Protein AF-A0A1Y7VKC0-F1 (afdb_monomer)

Organism: Mus musculus (NCBI:txid10090)

Foldseek 3Di:
DVVLVVQLVVLVVVLVVLVVVLVVCVVDPDPVCVVVNVVSVVVNVVSVVSNVVSVVVCVVDDDDPVLVVCVVVVHDSVVVVVD

Sequence (83 aa):
MAEKFDHLEEHLEKFVENIRQLGIIVSDFQPSSQAGLSQKLNFIVTGLQDIDKCRQQLHDITVPLEVFEYIDQGRNPQLYTKE

Structure (mmCIF, N/CA/C/O backbone):
data_AF-A0A1Y7VKC0-F1
#
_entry.id   AF-A0A1Y7VKC0-F1
#
loop_
_atom_site.group_PDB
_atom_site.id
_atom_site.type_symbol
_atom_site.label_atom_id
_atom_site.label_alt_id
_atom_site.label_comp_id
_atom_site.label_asym_id
_atom_site.label_entity_id
_atom_site.label_seq_id
_atom_site.pdbx_PDB_ins_code
_atom_site.Cartn_x
_atom_site.Cartn_y
_atom_site.Cartn_z
_atom_site.occupancy
_atom_site.B_iso_or_equiv
_atom_site.auth_seq_id
_atom_site.auth_comp_id
_atom_site.auth_asym_id
_atom_site.auth_atom_id
_atom_site.pdbx_PDB_model_num
ATOM 1 N N . MET A 1 1 ? -4.089 9.999 19.185 1.00 57.12 1 MET A N 1
ATOM 2 C CA . MET A 1 1 ? -5.083 9.024 18.678 1.00 57.12 1 MET A CA 1
ATOM 3 C C . MET A 1 1 ? -5.255 9.153 17.169 1.00 57.12 1 MET A C 1
ATOM 5 O O . MET A 1 1 ? -5.206 8.118 16.534 1.00 57.12 1 MET A O 1
ATOM 9 N N . ALA A 1 2 ? -5.369 10.368 16.609 1.00 70.44 2 ALA A N 1
ATOM 10 C CA . ALA A 1 2 ? -5.380 10.602 15.155 1.00 70.44 2 ALA A CA 1
ATOM 11 C C . ALA A 1 2 ? -4.033 10.288 14.470 1.00 70.44 2 ALA A C 1
ATOM 13 O O . ALA A 1 2 ? -4.014 9.549 13.503 1.00 70.44 2 ALA A O 1
ATOM 14 N N . GLU A 1 3 ? -2.909 10.691 15.074 1.00 81.31 3 GLU A N 1
ATOM 15 C CA . GLU A 1 3 ? -1.564 10.582 14.471 1.00 81.31 3 GLU A CA 1
ATOM 16 C C . GLU A 1 3 ? -1.174 9.176 13.960 1.00 81.31 3 GLU A C 1
ATOM 18 O O . GLU A 1 3 ? -0.521 9.044 12.930 1.00 81.31 3 GLU A O 1
ATOM 23 N N . LYS A 1 4 ? -1.617 8.101 14.636 1.00 84.38 4 LYS A N 1
ATOM 24 C CA . LYS A 1 4 ? -1.371 6.717 14.184 1.00 84.38 4 LYS A CA 1
ATOM 25 C C . LYS A 1 4 ? -2.189 6.329 12.946 1.00 84.38 4 LYS A C 1
ATOM 27 O O . LYS A 1 4 ? -1.733 5.518 12.146 1.00 84.38 4 LYS A O 1
ATOM 32 N N . PHE A 1 5 ? -3.391 6.889 12.801 1.00 88.50 5 PHE A N 1
ATOM 33 C CA . PHE A 1 5 ? -4.220 6.710 11.611 1.00 88.50 5 PHE A CA 1
ATOM 34 C C . PHE A 1 5 ? -3.713 7.583 10.470 1.00 88.50 5 PHE A C 1
ATOM 36 O O . PHE A 1 5 ? -3.596 7.068 9.366 1.00 88.50 5 PHE A O 1
ATOM 43 N N . ASP A 1 6 ? -3.306 8.823 10.760 1.00 91.25 6 ASP A N 1
ATOM 44 C CA . ASP A 1 6 ? -2.709 9.731 9.773 1.00 91.25 6 ASP A CA 1
ATOM 45 C C . ASP A 1 6 ? -1.471 9.085 9.122 1.00 91.25 6 ASP A C 1
ATOM 47 O O . ASP A 1 6 ? -1.299 9.121 7.906 1.00 91.25 6 ASP A O 1
ATOM 51 N N . HIS A 1 7 ? -0.630 8.413 9.920 1.00 90.56 7 HIS A N 1
ATOM 52 C CA . HIS A 1 7 ? 0.545 7.716 9.398 1.00 90.56 7 HIS A CA 1
ATOM 53 C C . HIS A 1 7 ? 0.188 6.512 8.516 1.00 90.56 7 HIS A C 1
ATOM 55 O O . HIS A 1 7 ? 0.797 6.312 7.464 1.00 90.56 7 HIS A O 1
ATOM 61 N N . LEU A 1 8 ? -0.796 5.704 8.928 1.00 92.38 8 LEU A N 1
ATOM 62 C CA . LEU A 1 8 ? -1.270 4.588 8.109 1.00 92.38 8 LEU A CA 1
ATOM 63 C C . LEU A 1 8 ? -1.878 5.094 6.792 1.00 92.38 8 LEU A C 1
ATOM 65 O O . LEU A 1 8 ? -1.593 4.527 5.738 1.00 92.38 8 LEU A O 1
ATOM 69 N N . GLU A 1 9 ? -2.694 6.144 6.851 1.00 93.94 9 GLU A N 1
ATOM 70 C CA . GLU A 1 9 ? -3.328 6.770 5.691 1.00 93.94 9 GLU A CA 1
ATOM 71 C C . GLU A 1 9 ? -2.278 7.273 4.697 1.00 93.94 9 GLU A C 1
ATOM 73 O O . GLU A 1 9 ? -2.317 6.892 3.529 1.00 93.94 9 GLU A O 1
ATOM 78 N N . GLU A 1 10 ? -1.260 7.998 5.167 1.00 94.94 10 GLU A N 1
ATOM 79 C CA . GLU A 1 10 ? -0.164 8.483 4.321 1.00 94.94 10 GLU A CA 1
ATOM 80 C C . GLU A 1 10 ? 0.569 7.336 3.595 1.00 94.94 10 GLU A C 1
ATOM 82 O O . GLU A 1 10 ? 0.888 7.437 2.403 1.00 94.94 10 GLU A O 1
ATOM 87 N N . HIS A 1 11 ? 0.840 6.222 4.286 1.00 94.81 11 HIS A N 1
ATOM 88 C CA . HIS A 1 11 ? 1.472 5.050 3.665 1.00 94.81 11 HIS A CA 1
ATOM 89 C C . HIS A 1 11 ? 0.554 4.355 2.659 1.00 94.81 11 HIS A C 1
ATOM 91 O O . HIS A 1 11 ? 1.028 3.947 1.596 1.00 94.81 11 HIS A O 1
ATOM 97 N N . LEU A 1 12 ? -0.745 4.249 2.954 1.00 96.31 12 LEU A N 1
ATOM 98 C CA . LEU A 1 12 ? -1.736 3.687 2.035 1.00 96.31 12 LEU A CA 1
ATOM 99 C C . LEU A 1 12 ? -1.871 4.538 0.768 1.00 96.31 12 LEU A C 1
ATOM 101 O O . LEU A 1 12 ? -1.826 3.988 -0.333 1.00 96.31 12 LEU A O 1
ATOM 105 N N . GLU A 1 13 ? -1.961 5.861 0.892 1.00 96.56 13 GLU A N 1
ATOM 106 C CA . GLU A 1 13 ? -2.033 6.776 -0.253 1.00 96.56 13 GLU A CA 1
ATOM 107 C C . GLU A 1 13 ? -0.789 6.667 -1.141 1.00 96.56 13 GLU A C 1
ATOM 109 O O . GLU A 1 13 ? -0.893 6.484 -2.360 1.00 96.56 13 GLU A O 1
ATOM 114 N N . LYS A 1 14 ? 0.405 6.694 -0.533 1.00 95.81 14 LYS A N 1
ATOM 115 C CA . LYS A 1 14 ? 1.671 6.492 -1.257 1.00 95.81 14 LYS A CA 1
ATOM 116 C C . LYS A 1 14 ? 1.723 5.131 -1.941 1.00 95.81 14 LYS A C 1
ATOM 118 O O . LYS A 1 14 ? 2.256 5.015 -3.048 1.00 95.81 14 LYS A O 1
ATOM 123 N N . PHE A 1 15 ? 1.210 4.089 -1.294 1.00 97.38 15 PHE A N 1
ATOM 124 C CA . PHE A 1 15 ? 1.183 2.743 -1.850 1.00 97.38 15 PHE A CA 1
ATOM 125 C C . PHE A 1 15 ? 0.254 2.647 -3.066 1.00 97.38 15 PHE A C 1
ATOM 127 O O . PHE A 1 15 ? 0.678 2.165 -4.120 1.00 97.38 15 PHE A O 1
ATOM 134 N N . VAL A 1 16 ? -0.967 3.178 -2.960 1.00 97.06 16 VAL A N 1
ATOM 135 C CA . VAL A 1 16 ? -1.932 3.252 -4.069 1.00 97.06 16 VAL A CA 1
ATOM 136 C C . VAL A 1 16 ? -1.343 4.025 -5.250 1.00 97.06 16 VAL A C 1
ATOM 138 O O . VAL A 1 16 ? -1.411 3.560 -6.390 1.00 97.06 16 VAL A O 1
ATOM 141 N N . GLU A 1 17 ? -0.686 5.156 -4.992 1.00 96.56 17 GLU A N 1
ATOM 142 C CA . GLU A 1 17 ? -0.039 5.946 -6.041 1.00 96.56 17 GLU A CA 1
ATOM 143 C C . GLU A 1 17 ? 1.122 5.190 -6.711 1.00 96.56 17 GLU A C 1
ATOM 145 O O . GLU A 1 17 ? 1.260 5.213 -7.937 1.00 96.56 17 GLU A O 1
ATOM 150 N N . ASN A 1 18 ? 1.932 4.451 -5.944 1.00 95.62 18 ASN A N 1
ATOM 151 C CA . ASN A 1 18 ? 2.986 3.602 -6.507 1.00 95.62 18 ASN A CA 1
ATOM 152 C C . ASN A 1 18 ? 2.421 2.487 -7.400 1.00 95.62 18 ASN A C 1
ATOM 154 O O . ASN A 1 18 ? 2.992 2.223 -8.462 1.00 95.62 18 ASN A O 1
ATOM 158 N N . ILE A 1 19 ? 1.296 1.871 -7.018 1.00 96.81 19 ILE A N 1
ATOM 159 C CA . ILE A 1 19 ? 0.598 0.883 -7.856 1.00 96.81 19 ILE A CA 1
ATOM 160 C C . ILE A 1 19 ? 0.074 1.531 -9.140 1.00 96.81 19 ILE A C 1
ATOM 162 O O . ILE A 1 19 ? 0.258 0.976 -10.225 1.00 96.81 19 ILE A O 1
ATOM 166 N N . ARG A 1 20 ? -0.531 2.720 -9.053 1.00 97.06 20 ARG A N 1
ATOM 167 C CA . ARG A 1 20 ? -1.012 3.457 -10.231 1.00 97.06 20 ARG A CA 1
ATOM 168 C C . ARG A 1 20 ? 0.129 3.752 -11.208 1.00 97.06 20 ARG A C 1
ATOM 170 O O . ARG A 1 20 ? -0.004 3.509 -12.407 1.00 97.06 20 ARG A O 1
ATOM 177 N N . GLN A 1 21 ? 1.264 4.236 -10.700 1.00 94.56 21 GLN A N 1
ATOM 178 C CA . GLN A 1 21 ? 2.459 4.507 -11.505 1.00 94.56 21 GLN A CA 1
ATOM 179 C C . GLN A 1 21 ? 3.035 3.233 -12.130 1.00 94.56 21 GLN A C 1
ATOM 181 O O . GLN A 1 21 ? 3.405 3.251 -13.304 1.00 94.56 21 GLN A O 1
ATOM 186 N N . LEU A 1 22 ? 3.067 2.120 -11.388 1.00 96.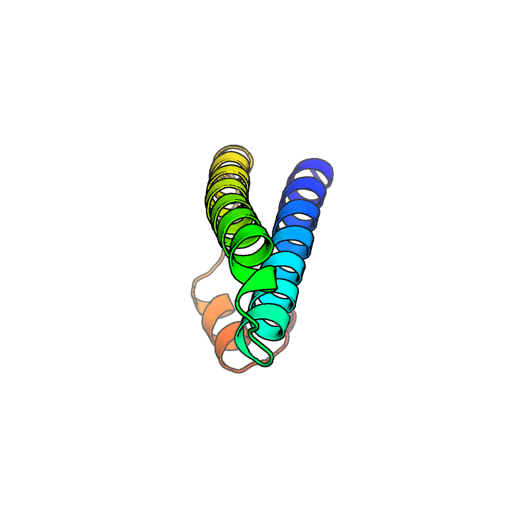00 22 LEU A N 1
ATOM 187 C CA . LEU A 1 22 ? 3.431 0.816 -11.943 1.00 96.00 22 LEU A CA 1
ATOM 188 C C . LEU A 1 22 ? 2.503 0.439 -13.108 1.00 96.00 22 LEU A C 1
ATOM 190 O O . LEU A 1 22 ? 2.990 0.040 -14.163 1.00 96.00 22 LEU A O 1
ATOM 19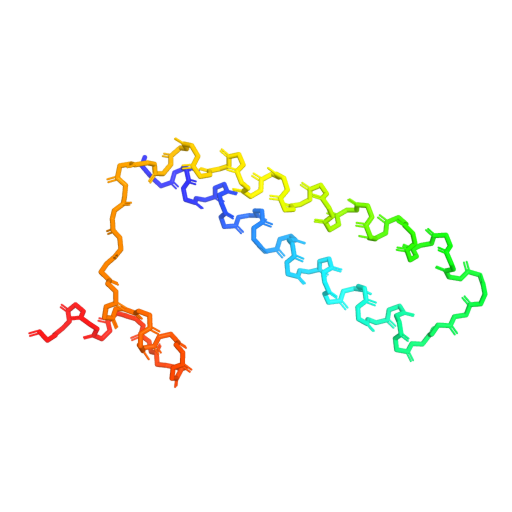4 N N . GLY A 1 23 ? 1.190 0.612 -12.940 1.00 96.19 23 GLY A N 1
ATOM 195 C CA . GLY A 1 23 ? 0.203 0.353 -13.988 1.00 96.19 23 GLY A CA 1
ATOM 196 C C . GLY A 1 23 ? 0.475 1.147 -15.267 1.00 96.19 23 GLY A C 1
ATOM 197 O O . GLY A 1 23 ? 0.396 0.585 -16.356 1.00 96.19 23 GLY A O 1
ATOM 198 N N . ILE A 1 24 ? 0.877 2.417 -15.151 1.00 95.50 24 ILE A N 1
ATOM 199 C CA . ILE A 1 24 ? 1.268 3.246 -16.305 1.00 95.50 24 ILE A CA 1
ATOM 200 C C . ILE A 1 24 ? 2.515 2.681 -16.994 1.00 95.50 24 ILE A C 1
ATOM 202 O O . ILE A 1 24 ? 2.503 2.503 -18.209 1.00 95.50 24 ILE A O 1
ATOM 206 N N . ILE A 1 25 ? 3.565 2.360 -16.227 1.00 95.19 25 ILE A N 1
AT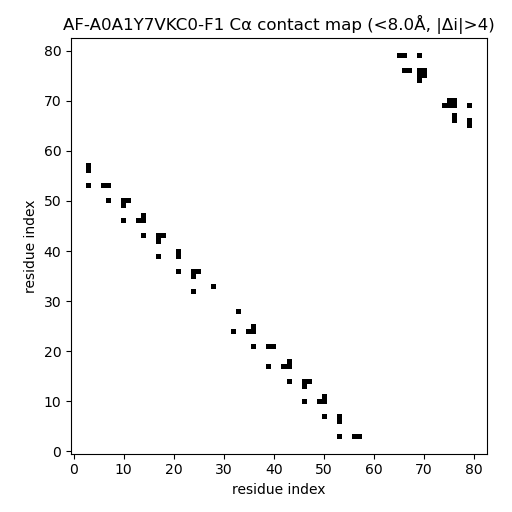OM 207 C CA . ILE A 1 25 ? 4.828 1.824 -16.768 1.00 95.19 25 ILE A CA 1
ATOM 208 C C . ILE A 1 25 ? 4.594 0.506 -17.513 1.00 95.19 25 ILE A C 1
ATOM 210 O O . ILE A 1 25 ? 5.202 0.273 -18.553 1.00 95.19 25 ILE A O 1
ATOM 214 N N . VAL A 1 26 ? 3.734 -0.362 -16.977 1.00 96.38 26 VAL A N 1
ATOM 215 C CA . VAL A 1 26 ? 3.419 -1.657 -17.596 1.00 96.38 26 VAL A CA 1
ATOM 216 C C . VAL A 1 26 ? 2.511 -1.489 -18.818 1.00 96.38 26 VAL A C 1
ATOM 218 O O . VAL A 1 26 ? 2.646 -2.250 -19.772 1.00 96.38 26 VAL A O 1
ATOM 221 N N . SER A 1 27 ? 1.621 -0.492 -18.819 1.00 97.06 27 SER A N 1
ATOM 222 C CA . SER A 1 27 ? 0.717 -0.225 -19.948 1.00 97.06 27 SER A CA 1
ATOM 223 C C . SER A 1 27 ? 1.446 0.297 -21.190 1.00 97.06 27 SER A C 1
ATOM 225 O O . SER A 1 27 ? 1.039 -0.030 -22.300 1.00 97.06 27 SER A O 1
ATOM 227 N N . ASP A 1 28 ? 2.517 1.077 -21.013 1.00 95.06 28 ASP A N 1
ATOM 228 C CA . ASP A 1 28 ? 3.365 1.597 -22.099 1.00 95.06 28 ASP A CA 1
ATOM 229 C C . ASP A 1 28 ? 4.838 1.224 -21.865 1.00 95.06 28 ASP A C 1
ATOM 231 O O . ASP A 1 28 ? 5.727 2.062 -21.684 1.00 95.06 28 ASP A O 1
ATOM 235 N N . PHE A 1 29 ? 5.094 -0.081 -21.771 1.00 95.81 29 PHE A N 1
ATOM 236 C CA . PHE A 1 29 ? 6.425 -0.569 -21.448 1.00 95.81 29 PHE A CA 1
ATOM 237 C C . PHE A 1 29 ? 7.402 -0.401 -22.618 1.00 95.81 29 PHE A C 1
ATOM 239 O O . PHE A 1 29 ? 7.172 -0.873 -23.732 1.00 95.81 29 PHE A O 1
ATOM 246 N N . GLN A 1 30 ? 8.567 0.175 -22.321 1.00 94.25 30 GLN A N 1
ATOM 247 C CA . GLN A 1 30 ? 9.714 0.254 -23.223 1.00 94.25 30 GLN A CA 1
ATOM 248 C C . GLN A 1 30 ? 10.938 -0.408 -22.572 1.00 94.25 30 GLN A C 1
ATOM 250 O O . GLN A 1 30 ? 11.060 -0.374 -21.347 1.00 94.25 30 GLN A O 1
ATOM 255 N N . PRO A 1 31 ? 11.902 -0.957 -23.338 1.00 94.75 31 PRO A N 1
ATOM 256 C CA . PRO A 1 31 ? 13.109 -1.568 -22.766 1.00 94.75 31 PRO A CA 1
ATOM 257 C C . PRO A 1 31 ? 13.905 -0.633 -21.838 1.00 94.75 31 PRO A C 1
ATOM 259 O O . PRO A 1 31 ? 14.476 -1.076 -20.844 1.00 94.75 31 PRO A O 1
ATOM 262 N N . SER A 1 32 ? 13.900 0.672 -22.122 1.00 94.38 32 SER A N 1
ATOM 263 C CA . SER A 1 32 ? 14.475 1.723 -21.270 1.00 94.38 32 SER A CA 1
ATOM 264 C C . SER A 1 32 ? 13.766 1.863 -19.915 1.00 94.38 32 SER A C 1
ATOM 266 O O . SER A 1 32 ? 14.398 2.241 -18.929 1.00 94.38 3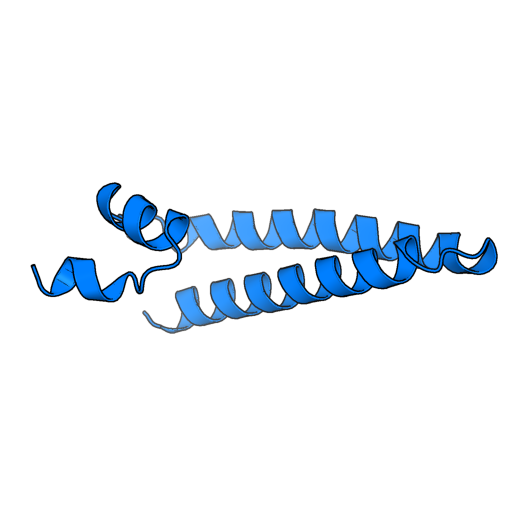2 SER A O 1
ATOM 268 N N . SER A 1 33 ? 12.478 1.519 -19.837 1.00 93.62 33 SER A N 1
ATOM 269 C CA . SER A 1 33 ? 11.649 1.599 -18.628 1.00 93.62 33 SER A CA 1
ATOM 270 C C . SER A 1 33 ? 11.903 0.457 -17.641 1.00 93.62 33 SER A C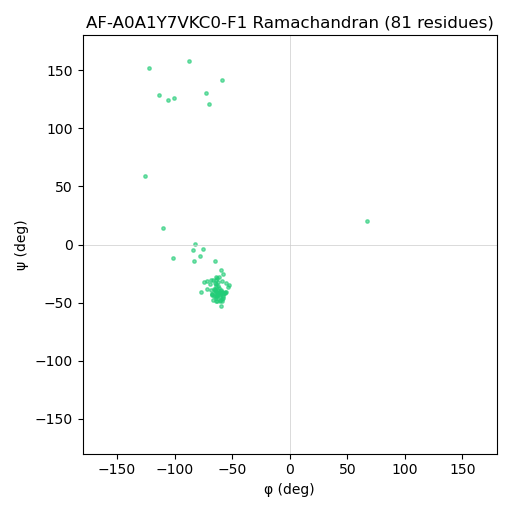 1
ATOM 272 O O . SER A 1 33 ? 11.441 0.536 -16.502 1.00 93.62 33 SER A O 1
ATOM 274 N N . GLN A 1 34 ? 12.660 -0.584 -18.017 1.00 95.44 34 GLN A N 1
ATOM 275 C CA . GLN A 1 34 ? 12.931 -1.746 -17.157 1.00 95.44 34 GLN A CA 1
ATOM 276 C C . GLN A 1 34 ? 13.535 -1.357 -15.801 1.00 95.44 34 GLN A C 1
ATOM 278 O O . GLN A 1 34 ? 13.156 -1.914 -14.773 1.00 95.44 34 GLN A O 1
ATOM 283 N N . ALA A 1 35 ? 14.455 -0.388 -15.781 1.00 95.31 35 ALA A N 1
ATOM 284 C CA . ALA A 1 35 ? 15.061 0.083 -14.537 1.00 95.31 35 ALA A CA 1
ATOM 285 C C . ALA A 1 35 ? 14.021 0.745 -13.614 1.00 95.31 35 ALA A C 1
ATOM 287 O O . ALA A 1 35 ? 13.966 0.435 -12.423 1.00 95.31 35 ALA A O 1
ATOM 288 N N . GLY A 1 36 ? 13.154 1.596 -14.176 1.00 93.50 36 GLY A N 1
ATOM 289 C CA . GLY A 1 36 ? 12.062 2.240 -13.444 1.00 93.50 36 GLY A CA 1
ATOM 290 C C . GLY A 1 36 ? 11.021 1.237 -12.940 1.00 93.50 36 GLY A C 1
ATOM 291 O O . GLY A 1 36 ? 10.571 1.342 -11.801 1.00 93.50 36 GLY A O 1
ATOM 292 N N . LEU A 1 37 ? 10.705 0.216 -13.742 1.00 95.81 37 LEU A N 1
ATOM 293 C CA . LEU A 1 37 ? 9.834 -0.893 -13.352 1.00 95.81 37 LEU A CA 1
ATOM 294 C C . LEU A 1 37 ? 10.397 -1.650 -12.142 1.00 95.81 37 LEU A C 1
ATOM 296 O O . LEU A 1 37 ? 9.710 -1.788 -11.130 1.00 95.81 37 LEU A O 1
ATOM 300 N N . SER A 1 38 ? 11.657 -2.090 -12.210 1.00 95.62 38 SER A N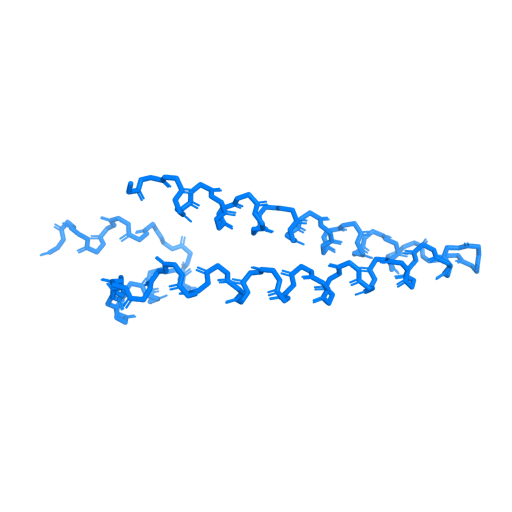 1
ATOM 301 C CA . SER A 1 38 ? 12.317 -2.794 -11.102 1.00 95.62 38 SER A CA 1
ATOM 302 C C . SER A 1 38 ? 12.362 -1.941 -9.831 1.00 95.62 38 SER A C 1
ATOM 304 O O . SER A 1 38 ? 12.107 -2.439 -8.735 1.00 95.62 38 SER A O 1
ATOM 306 N N . GLN A 1 39 ? 12.635 -0.639 -9.964 1.00 95.31 39 GLN A N 1
ATOM 307 C CA . GLN A 1 39 ? 12.603 0.287 -8.835 1.00 95.31 39 GLN A CA 1
ATOM 308 C C . GLN A 1 39 ? 11.195 0.402 -8.229 1.00 95.31 39 GLN A C 1
ATOM 310 O O . GLN A 1 39 ? 11.057 0.360 -7.006 1.00 95.31 39 GLN A O 1
ATOM 315 N N . LYS A 1 40 ? 10.144 0.492 -9.056 1.00 95.31 40 LYS A N 1
ATOM 316 C CA . LYS A 1 40 ? 8.758 0.535 -8.567 1.00 95.31 40 LYS A CA 1
ATOM 317 C C . LYS A 1 40 ? 8.320 -0.748 -7.880 1.00 95.31 40 LYS A C 1
ATOM 319 O O . LYS A 1 40 ? 7.656 -0.662 -6.852 1.00 95.31 40 LYS A O 1
ATOM 324 N N . LEU A 1 41 ? 8.735 -1.910 -8.376 1.00 96.19 41 LEU A N 1
ATOM 325 C CA . LEU A 1 41 ? 8.478 -3.181 -7.696 1.00 96.19 41 LEU A CA 1
ATOM 326 C C . LEU A 1 41 ? 9.109 -3.207 -6.299 1.00 96.19 41 LEU A C 1
ATOM 328 O O . LEU A 1 41 ? 8.438 -3.578 -5.340 1.00 96.19 41 LEU A O 1
ATOM 332 N N . ASN A 1 42 ? 10.349 -2.729 -6.159 1.00 96.62 42 ASN A N 1
ATOM 333 C CA . ASN A 1 42 ? 10.979 -2.600 -4.843 1.00 96.62 42 ASN A CA 1
ATOM 334 C C . ASN A 1 42 ? 10.199 -1.647 -3.923 1.00 96.62 42 ASN A C 1
ATOM 336 O O . ASN A 1 42 ? 9.978 -1.979 -2.763 1.00 96.62 42 ASN A O 1
ATOM 340 N N . PHE A 1 43 ? 9.717 -0.508 -4.432 1.00 95.75 43 PHE A N 1
ATOM 341 C CA . PHE A 1 43 ? 8.891 0.409 -3.635 1.00 95.75 43 PHE A CA 1
ATOM 342 C C . PHE A 1 43 ? 7.553 -0.191 -3.204 1.00 95.75 43 PHE A C 1
ATOM 344 O O . PHE A 1 43 ? 7.102 0.102 -2.103 1.00 95.75 43 PHE A O 1
ATOM 351 N N . ILE A 1 44 ? 6.933 -1.048 -4.016 1.00 96.00 44 ILE A N 1
ATOM 352 C CA . ILE A 1 44 ? 5.721 -1.777 -3.616 1.00 96.00 44 ILE A CA 1
ATOM 353 C C . ILE A 1 44 ? 6.040 -2.749 -2.478 1.00 96.00 44 ILE A C 1
ATOM 355 O O . ILE A 1 44 ? 5.311 -2.787 -1.490 1.00 96.00 44 ILE A O 1
ATOM 359 N N . VAL A 1 45 ? 7.145 -3.494 -2.574 1.00 96.88 45 VAL A N 1
ATOM 360 C CA . VAL A 1 45 ? 7.574 -4.407 -1.502 1.00 96.88 45 VAL A CA 1
ATOM 361 C C . VAL A 1 45 ? 7.845 -3.640 -0.206 1.00 96.88 45 VAL A C 1
ATOM 363 O O . VAL A 1 45 ? 7.328 -4.020 0.843 1.00 96.88 45 VAL A O 1
ATOM 366 N N . THR A 1 46 ? 8.602 -2.542 -0.267 1.00 96.19 46 THR A N 1
ATOM 367 C CA . THR A 1 46 ? 8.874 -1.703 0.910 1.00 96.19 46 THR A CA 1
ATOM 368 C C . THR A 1 46 ? 7.599 -1.059 1.457 1.00 96.19 46 THR A C 1
ATOM 370 O O . THR A 1 46 ? 7.387 -1.081 2.663 1.00 96.19 46 THR A O 1
ATOM 373 N N . GLY A 1 47 ? 6.703 -0.575 0.592 1.00 95.44 47 GLY A N 1
ATOM 374 C CA . GLY A 1 47 ? 5.425 0.007 1.005 1.00 95.44 47 GLY A CA 1
ATOM 375 C C . GLY A 1 47 ? 4.538 -0.987 1.757 1.00 95.44 47 GLY A C 1
ATOM 376 O O . GLY A 1 47 ? 3.987 -0.641 2.797 1.00 95.44 47 GLY A O 1
ATOM 377 N N . LEU A 1 48 ? 4.467 -2.245 1.306 1.00 96.19 48 LEU A N 1
ATOM 378 C CA . LEU A 1 48 ? 3.764 -3.306 2.040 1.00 96.19 48 LEU A CA 1
ATOM 379 C C . LEU A 1 48 ? 4.382 -3.562 3.420 1.00 96.19 48 LEU A C 1
ATOM 381 O O . LEU A 1 48 ? 3.654 -3.739 4.394 1.00 96.19 48 LEU A O 1
ATOM 385 N N . GLN A 1 49 ? 5.715 -3.563 3.519 1.00 95.94 49 GLN A N 1
ATOM 386 C CA . GLN A 1 49 ? 6.410 -3.724 4.799 1.00 95.94 49 GLN A CA 1
ATOM 387 C C . GLN A 1 49 ? 6.139 -2.554 5.750 1.00 95.94 49 GLN A C 1
ATOM 389 O O . GLN A 1 49 ? 5.998 -2.765 6.952 1.00 95.94 49 GLN A O 1
ATOM 394 N N . ASP A 1 50 ? 6.072 -1.327 5.238 1.00 93.75 50 ASP A N 1
ATOM 395 C CA . ASP A 1 50 ? 5.807 -0.141 6.053 1.00 93.75 50 ASP A CA 1
ATOM 396 C C . ASP A 1 50 ? 4.347 -0.086 6.528 1.00 93.75 50 ASP A C 1
ATOM 398 O O . ASP A 1 50 ? 4.099 0.210 7.701 1.00 93.75 50 ASP A O 1
ATOM 402 N N . ILE A 1 51 ? 3.391 -0.491 5.683 1.00 94.50 51 ILE A N 1
ATOM 403 C CA . ILE A 1 51 ? 1.986 -0.676 6.082 1.00 94.50 51 ILE A CA 1
ATOM 404 C C . ILE A 1 51 ? 1.872 -1.740 7.187 1.00 94.50 51 ILE A C 1
ATOM 406 O O . ILE A 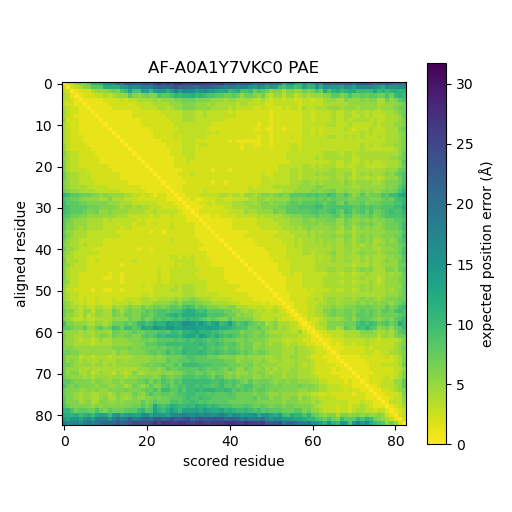1 51 ? 1.195 -1.514 8.192 1.00 94.50 51 ILE A O 1
ATOM 410 N N . ASP A 1 52 ? 2.563 -2.878 7.058 1.00 93.25 52 ASP A N 1
ATOM 411 C CA . ASP A 1 52 ? 2.533 -3.931 8.084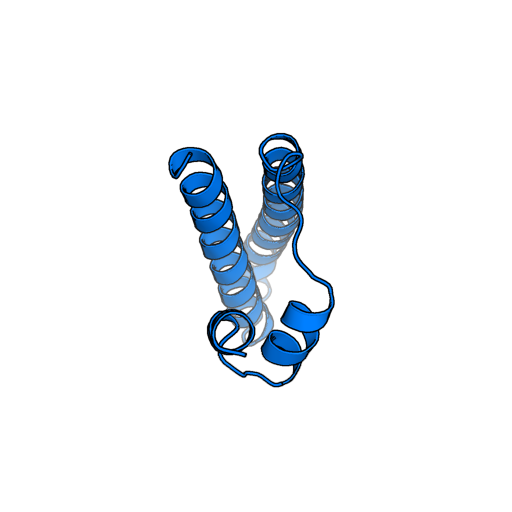 1.00 93.25 52 ASP A CA 1
ATOM 412 C C . ASP A 1 52 ? 3.144 -3.465 9.419 1.00 93.25 52 ASP A C 1
ATOM 414 O O . ASP A 1 52 ? 2.608 -3.766 10.485 1.00 93.25 52 ASP A O 1
ATOM 418 N N . LYS A 1 53 ? 4.194 -2.632 9.403 1.00 92.00 53 LYS A N 1
ATOM 419 C CA . LYS A 1 53 ? 4.724 -2.011 10.636 1.00 92.00 53 LYS A CA 1
ATOM 420 C C . LYS A 1 53 ? 3.692 -1.113 11.322 1.00 92.00 53 LYS A C 1
ATOM 422 O O . LYS A 1 53 ? 3.614 -1.111 12.552 1.00 92.00 53 LYS A O 1
ATOM 427 N N . CYS A 1 54 ? 2.873 -0.387 10.557 1.00 90.19 54 CYS A N 1
ATOM 428 C CA . CYS A 1 54 ? 1.813 0.462 11.115 1.00 90.19 54 CYS A CA 1
ATOM 429 C C . CYS A 1 54 ? 0.755 -0.357 11.869 1.00 90.19 54 CYS A C 1
ATOM 431 O O . CYS A 1 54 ? 0.199 0.122 12.861 1.00 90.19 54 CYS A O 1
ATOM 433 N N . ARG A 1 55 ? 0.535 -1.625 11.486 1.00 85.62 55 ARG A N 1
ATOM 434 C CA . ARG A 1 55 ? -0.383 -2.543 12.184 1.00 85.62 55 ARG A CA 1
ATOM 435 C C . ARG A 1 55 ? -0.076 -2.658 13.676 1.00 85.62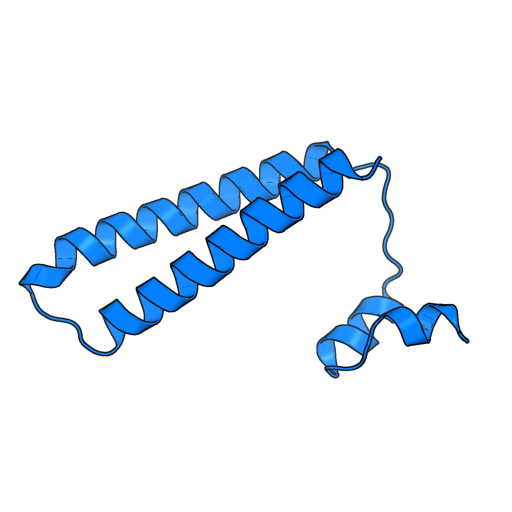 55 ARG A C 1
ATOM 437 O O . ARG A 1 55 ? -1.000 -2.740 14.482 1.00 85.62 55 ARG A O 1
ATOM 444 N N . GLN A 1 56 ? 1.202 -2.631 14.063 1.00 86.25 56 GLN A N 1
ATOM 445 C CA . GLN A 1 56 ? 1.603 -2.726 15.471 1.00 86.25 56 GLN A CA 1
ATOM 446 C C . GLN A 1 56 ? 1.061 -1.566 16.313 1.00 86.25 56 GLN A C 1
ATOM 448 O O . GLN A 1 56 ? 0.812 -1.737 17.503 1.00 86.25 56 GLN A O 1
ATOM 453 N N . GLN A 1 57 ? 0.833 -0.398 15.711 1.00 85.06 57 GLN A N 1
ATOM 454 C CA . GLN A 1 57 ? 0.319 0.787 16.400 1.00 85.06 57 GLN A CA 1
ATOM 455 C C . GLN A 1 57 ? -1.213 0.774 16.545 1.00 85.06 57 GLN A C 1
ATOM 457 O O . GLN A 1 57 ? -1.761 1.547 17.330 1.00 85.06 57 GLN A O 1
ATOM 462 N N . LEU A 1 58 ? -1.899 -0.111 15.814 1.00 86.38 58 LEU A N 1
ATOM 463 C CA . LEU A 1 58 ? -3.361 -0.199 15.716 1.00 86.38 58 LEU A CA 1
ATOM 464 C C . LEU A 1 58 ? -3.936 -1.452 16.393 1.00 86.38 58 LEU A C 1
ATOM 466 O O . LEU A 1 58 ? -5.094 -1.797 16.176 1.00 86.38 58 LEU A O 1
ATOM 470 N N . HIS A 1 59 ? -3.139 -2.145 17.209 1.00 83.00 59 HIS A N 1
ATOM 471 C CA . HIS A 1 59 ? -3.517 -3.400 17.870 1.00 83.00 59 HIS A CA 1
ATOM 472 C C . HIS A 1 59 ? -4.737 -3.280 18.800 1.00 83.00 59 HIS A C 1
ATOM 474 O O . HIS A 1 59 ? -5.379 -4.280 19.105 1.00 83.00 59 HIS A O 1
ATOM 480 N N . ASP A 1 60 ? -5.043 -2.070 19.261 1.00 87.25 60 ASP A N 1
ATOM 481 C CA . ASP A 1 60 ? -6.177 -1.728 20.118 1.00 87.25 60 ASP A CA 1
ATOM 482 C C . ASP A 1 60 ? -7.483 -1.486 19.341 1.00 87.25 60 ASP A C 1
ATOM 484 O O . ASP A 1 60 ? -8.531 -1.272 19.951 1.00 87.25 60 ASP A O 1
ATOM 488 N N . ILE A 1 61 ? -7.442 -1.513 18.006 1.00 88.19 61 ILE A N 1
ATOM 489 C CA . ILE A 1 61 ? -8.591 -1.234 17.144 1.00 88.19 61 ILE A CA 1
ATOM 490 C C . ILE A 1 61 ? -9.190 -2.541 16.634 1.00 88.19 61 ILE A C 1
ATOM 492 O O . ILE A 1 61 ? -8.515 -3.361 16.018 1.00 88.19 61 ILE A O 1
ATOM 496 N N . THR A 1 62 ? -10.490 -2.714 16.858 1.00 87.25 62 THR A N 1
ATOM 497 C CA . THR A 1 62 ? -11.261 -3.838 16.315 1.00 87.25 62 THR A CA 1
ATOM 498 C C . THR A 1 62 ? -12.279 -3.302 15.319 1.00 87.25 62 THR A C 1
ATOM 500 O O . THR A 1 62 ? -13.028 -2.382 15.641 1.00 87.25 62 THR A O 1
ATOM 503 N N . VAL A 1 63 ? -12.302 -3.871 14.114 1.00 88.25 63 VAL A N 1
ATOM 504 C CA . VAL A 1 63 ? -13.266 -3.519 13.065 1.00 88.25 63 VAL A CA 1
ATOM 505 C C . VAL A 1 63 ? -14.295 -4.650 12.958 1.00 88.25 63 VAL A C 1
ATOM 507 O O . VAL A 1 63 ? -13.879 -5.796 12.773 1.00 88.25 63 VAL A O 1
ATOM 510 N N . PRO A 1 64 ? -15.605 -4.369 13.095 1.00 92.31 64 PRO A N 1
ATOM 511 C CA . PRO A 1 64 ? -16.653 -5.370 12.893 1.00 92.31 64 PRO A CA 1
ATOM 512 C C . PRO A 1 64 ? -16.603 -5.953 11.476 1.00 92.31 64 PRO A C 1
ATOM 514 O O . PRO A 1 64 ? -16.341 -5.227 10.514 1.00 92.31 64 PRO A O 1
ATOM 517 N N . LEU A 1 65 ? -16.852 -7.257 11.340 1.00 90.56 65 LEU A N 1
ATOM 518 C CA . LEU A 1 65 ? -16.768 -7.941 10.045 1.00 90.56 65 LEU A CA 1
ATOM 519 C C . LEU A 1 65 ? -17.854 -7.460 9.074 1.00 90.56 65 LEU A C 1
ATOM 521 O O . LEU A 1 65 ? -17.627 -7.383 7.871 1.00 90.56 65 LEU A O 1
ATOM 525 N N . GLU A 1 66 ? -18.997 -7.060 9.613 1.00 90.44 66 GLU A N 1
ATOM 526 C CA . GLU A 1 66 ? -20.146 -6.522 8.894 1.00 90.44 66 GLU A CA 1
ATOM 527 C C . GLU A 1 66 ? -19.772 -5.263 8.100 1.00 90.44 66 GLU A C 1
ATOM 529 O O . GLU A 1 66 ? -20.292 -5.030 7.013 1.00 90.44 66 GLU A O 1
ATOM 534 N N . VAL A 1 67 ? -18.805 -4.473 8.587 1.00 92.50 67 VAL A N 1
ATOM 535 C CA . VAL A 1 67 ? -18.322 -3.272 7.888 1.00 92.50 67 VAL A CA 1
ATOM 536 C C . VAL A 1 67 ? -17.689 -3.624 6.537 1.00 92.50 67 VAL A C 1
ATOM 538 O O . VAL A 1 67 ? -17.816 -2.847 5.586 1.00 92.50 67 VAL A O 1
ATOM 541 N N . PHE A 1 68 ? -17.053 -4.795 6.414 1.00 90.88 68 PHE A N 1
ATOM 542 C CA . PHE A 1 68 ? -16.449 -5.234 5.153 1.00 90.88 68 PHE A CA 1
ATOM 543 C C . PHE A 1 68 ? -17.501 -5.466 4.068 1.00 90.88 68 PHE A C 1
ATOM 545 O O . PHE A 1 68 ? -17.243 -5.131 2.916 1.00 90.88 68 PHE A O 1
ATOM 552 N N . GLU A 1 69 ? -18.712 -5.915 4.418 1.00 92.06 69 GLU A N 1
ATOM 553 C CA . GLU A 1 69 ? -19.790 -6.087 3.436 1.00 92.06 69 GLU A CA 1
ATOM 554 C C . GLU A 1 69 ? -20.187 -4.757 2.782 1.00 92.06 69 GLU A C 1
ATOM 556 O O . GLU A 1 69 ? -20.468 -4.715 1.582 1.00 92.06 69 GLU A O 1
ATOM 561 N N . TYR A 1 70 ? -20.168 -3.648 3.534 1.00 92.12 70 TYR A N 1
ATOM 562 C CA . TYR A 1 70 ? -20.418 -2.321 2.965 1.00 92.12 70 TYR A CA 1
ATOM 563 C C . TYR A 1 70 ? -19.281 -1.911 2.023 1.00 92.12 70 TYR A C 1
ATOM 565 O O . TYR A 1 70 ? -19.561 -1.417 0.932 1.00 92.12 70 TYR A O 1
ATOM 573 N N . ILE A 1 71 ? -18.021 -2.149 2.407 1.00 91.56 71 ILE A N 1
ATOM 574 C CA . ILE A 1 71 ? -16.845 -1.815 1.587 1.00 91.56 71 ILE A CA 1
ATOM 575 C C . ILE A 1 71 ? -16.849 -2.613 0.276 1.00 91.56 71 ILE A C 1
ATOM 577 O O . ILE A 1 71 ? -16.727 -2.017 -0.794 1.00 91.56 71 ILE A O 1
ATOM 581 N N . ASP A 1 72 ? -17.056 -3.929 0.342 1.00 92.31 72 ASP A N 1
ATOM 582 C CA . ASP A 1 72 ? -17.049 -4.825 -0.823 1.00 92.31 72 ASP A CA 1
ATOM 583 C C . ASP A 1 72 ? -18.178 -4.498 -1.813 1.00 92.31 72 ASP A C 1
ATOM 585 O O . ASP A 1 72 ? -18.026 -4.647 -3.026 1.00 92.31 72 ASP A O 1
ATOM 589 N N . GLN A 1 73 ? -19.309 -3.993 -1.310 1.00 94.19 73 GLN A N 1
ATOM 590 C CA . GLN A 1 73 ? -20.425 -3.509 -2.128 1.00 94.19 73 GLN A CA 1
ATOM 591 C C . GLN A 1 73 ? -20.232 -2.067 -2.637 1.00 94.19 73 GLN A C 1
ATOM 593 O O . GLN A 1 73 ? -21.130 -1.527 -3.290 1.00 94.19 73 GLN A O 1
ATOM 598 N N . GLY A 1 74 ? -19.110 -1.413 -2.321 1.00 91.00 74 GLY A N 1
ATOM 599 C CA . GLY A 1 74 ? -18.850 -0.011 -2.666 1.00 91.00 74 GLY A CA 1
ATOM 600 C C . GLY A 1 74 ? -19.760 0.988 -1.940 1.00 91.00 74 GLY A C 1
ATOM 601 O O . GLY A 1 74 ? -19.943 2.116 -2.403 1.00 91.00 74 GLY A O 1
ATOM 602 N N . ARG A 1 75 ? -20.374 0.582 -0.823 1.00 92.00 75 ARG A N 1
ATOM 603 C CA . ARG A 1 75 ? -21.212 1.431 0.034 1.00 92.00 75 ARG A CA 1
ATOM 604 C C . ARG A 1 75 ? -20.356 2.159 1.067 1.00 92.00 75 ARG A C 1
ATOM 606 O O . ARG A 1 75 ? -19.269 1.726 1.428 1.00 92.00 75 ARG A O 1
ATOM 613 N N . ASN A 1 76 ? -20.875 3.272 1.583 1.00 90.75 76 ASN A N 1
ATOM 614 C CA . ASN A 1 76 ? -20.204 4.023 2.640 1.00 90.75 76 ASN A CA 1
ATOM 615 C C . ASN A 1 76 ? -20.242 3.234 3.975 1.00 90.75 76 ASN A C 1
ATOM 617 O O . ASN A 1 76 ? -21.341 2.997 4.482 1.00 90.75 76 ASN A O 1
ATOM 621 N N . PRO A 1 77 ? -19.087 2.899 4.585 1.00 90.19 77 PRO A N 1
ATOM 622 C CA . PRO A 1 77 ? -19.003 2.183 5.865 1.00 90.19 77 PRO A CA 1
ATOM 623 C C . PRO A 1 77 ? -19.709 2.880 7.033 1.00 90.19 77 PRO A C 1
ATOM 625 O O . PRO A 1 77 ? -20.155 2.224 7.968 1.00 90.19 77 PRO A O 1
ATOM 628 N N . GLN A 1 78 ? -19.863 4.208 6.988 1.00 87.19 78 GLN A N 1
ATOM 629 C CA . GLN A 1 78 ? -20.557 4.971 8.036 1.00 87.19 78 GLN A CA 1
ATOM 630 C C . GLN A 1 78 ? -22.051 4.631 8.141 1.00 87.19 78 GLN A C 1
ATOM 632 O O . GLN A 1 78 ? -22.700 5.002 9.119 1.00 87.19 78 GLN A O 1
ATOM 637 N N . LEU A 1 79 ? -22.614 3.949 7.140 1.00 87.44 79 LEU A N 1
ATOM 638 C CA . LEU A 1 79 ? -23.994 3.478 7.196 1.00 87.44 79 LEU A CA 1
ATOM 639 C C . LEU A 1 79 ? -24.171 2.367 8.237 1.00 87.44 79 LEU A C 1
ATOM 641 O O . LEU A 1 79 ? -25.211 2.357 8.881 1.00 87.44 79 LEU A O 1
ATOM 645 N N . TYR A 1 80 ? -23.142 1.550 8.496 1.00 86.12 80 TYR A N 1
ATOM 646 C CA . TYR A 1 80 ? -23.165 0.550 9.571 1.00 86.12 80 TYR A CA 1
ATOM 647 C C . TYR A 1 80 ? -23.447 1.185 10.940 1.00 86.12 80 TYR A C 1
ATOM 649 O O . TYR A 1 80 ? -24.238 0.677 11.715 1.00 86.12 80 TYR A O 1
ATOM 657 N N . THR A 1 81 ? -22.847 2.344 11.234 1.00 81.25 81 THR A N 1
ATOM 658 C CA . THR A 1 81 ? -23.028 3.022 12.533 1.00 81.25 81 THR A CA 1
ATOM 659 C C . THR A 1 81 ? -24.375 3.736 12.698 1.00 81.25 81 THR A C 1
ATOM 661 O O . THR A 1 81 ? -24.614 4.343 13.741 1.00 81.25 81 THR A O 1
ATOM 664 N N . LYS A 1 82 ? -25.218 3.746 11.656 1.00 72.81 82 LYS A N 1
ATOM 665 C CA . LYS A 1 82 ? -26.547 4.380 11.668 1.00 72.81 82 LYS A CA 1
ATOM 666 C C . LYS A 1 82 ? -27.690 3.377 11.842 1.00 72.81 82 LYS A C 1
ATOM 668 O O . LYS A 1 82 ? -28.817 3.827 12.048 1.00 72.81 82 LYS A O 1
ATOM 673 N N . GLU A 1 83 ? -27.404 2.084 11.724 1.00 56.47 83 GLU A N 1
ATOM 674 C CA . GLU A 1 83 ? -28.330 0.974 11.988 1.00 56.47 83 GLU A CA 1
ATOM 675 C C . GLU A 1 83 ? -28.121 0.440 13.412 1.00 56.47 83 GLU A C 1
ATOM 677 O O . GLU A 1 83 ? -29.142 0.099 14.051 1.00 56.47 83 GLU A O 1
#

Secondary structure (DSSP, 8-state):
--HHHHHHHHHHHHHHHHHHHHHHHHHT--GGGHHHHHHHHHHHHHHHHHHHHHHGGGTT----THHHHHHHTT--GGGGGG-

Mean predicted aligned error: 4.89 Å

pLDDT: mean 91.25, std 7.43, range [56.47, 97.38]

Nearest PDB structures (foldseek):
  7nvr-assembly1_k  TM=9.096E-01  e=9.191E-10  Homo sapiens
  6wge-assembly1_A  TM=8.765E-01  e=1.359E+00  Homo sapiens
  4dyl-assembly1_A-2  TM=8.460E-01  e=5.869E+00  Homo sapiens

Radius of gyration: 16.84 Å; Cα contacts (8 Å, |Δi|>4): 36; chains: 1; bounding box: 43×18×43 Å

InterPro domains:
  IPR019145 Mediator complex, subunit Med10 [PF09748] (9-83)

Solvent-accessible surface area (backbone atoms only — not comparable to full-atom values): 4928 Å² total; per-residue (Å²): 123,62,67,67,52,53,54,45,48,54,47,50,53,54,40,54,50,49,51,52,52,46,51,51,49,66,74,68,66,48,86,82,45,50,64,58,50,55,52,46,54,51,50,52,56,51,38,53,53,53,51,55,59,46,48,72,79,44,72,89,65,82,79,65,73,71,44,50,58,30,48,79,70,72,42,68,52,72,56,64,83,75,111